Protein AF-A0A955DUA9-F1 (afdb_monomer_lite)

Sequence (99 aa):
MIAHASELEQANTATSVDHLWGLDQAGLHDRLWASRGIQVVRRGRPEALDASGPTLYLLLDAEDCVLFHIGPLMKRLSWIRPRAVRLRIVDRDRTAFLE

Radius of gyration: 20.47 Å; chains: 1; bounding box: 34×42×70 Å

pLDDT: mean 79.47, std 16.61, range [39.97, 94.94]

Foldseek 3Di:
DDDPPDDPPPDDPPVPQDDDVNDGPVRVLQVVQVVVLEGEDEPPDDDDQDPVHGPYYHYDYPPDHDDDDCVVVVVVCVVVVDPDDDDDDDDPDPPDPDD

Secondary structure (DSSP, 8-state):
----SSSSS-S--------BTTB-HHHHHHHHHHTTTEEEEETT--PPPPTT--SEEEEE-TT------HHHHHHHHHHH--S----------------

Structure (mmCIF, N/CA/C/O backbone):
data_AF-A0A955DUA9-F1
#
_entry.id   AF-A0A955DUA9-F1
#
loop_
_atom_site.group_PDB
_atom_site.id
_atom_site.type_symbol
_atom_site.label_atom_id
_atom_site.label_alt_id
_atom_site.label_comp_id
_atom_site.label_asym_id
_atom_site.label_entity_id
_atom_site.label_seq_id
_atom_site.pdbx_PDB_ins_code
_atom_site.Cartn_x
_atom_site.Cartn_y
_atom_site.Cartn_z
_atom_site.occupancy
_atom_site.B_iso_or_equiv
_atom_site.auth_seq_id
_atom_site.auth_comp_id
_atom_site.auth_asym_id
_atom_site.auth_atom_id
_atom_site.pdbx_PDB_model_num
ATOM 1 N N . MET A 1 1 ? 16.246 -29.900 -49.700 1.00 39.97 1 MET A N 1
ATOM 2 C CA . MET A 1 1 ? 16.666 -28.539 -50.103 1.00 39.97 1 MET A CA 1
ATOM 3 C C . MET A 1 1 ? 15.406 -27.786 -50.498 1.00 39.97 1 MET A C 1
ATOM 5 O O . MET A 1 1 ? 14.822 -28.161 -51.495 1.00 39.97 1 MET A O 1
ATOM 9 N N . ILE A 1 2 ? 14.868 -26.818 -49.767 1.00 42.44 2 ILE A N 1
ATOM 10 C CA . ILE A 1 2 ? 15.270 -26.156 -48.526 1.00 42.44 2 ILE A CA 1
ATOM 11 C C . ILE A 1 2 ? 13.959 -25.840 -47.786 1.00 42.44 2 ILE A C 1
ATOM 13 O O . ILE A 1 2 ? 13.025 -25.312 -48.385 1.00 42.44 2 ILE A O 1
ATOM 17 N N . ALA A 1 3 ? 13.880 -26.218 -46.512 1.00 44.06 3 ALA A N 1
ATOM 18 C CA . ALA A 1 3 ? 12.826 -25.783 -45.611 1.00 44.06 3 ALA A CA 1
ATOM 19 C C . ALA A 1 3 ? 13.130 -24.336 -45.191 1.00 44.06 3 ALA A C 1
ATOM 21 O O . ALA A 1 3 ? 14.142 -24.095 -44.545 1.00 44.06 3 ALA A O 1
ATOM 22 N N . HIS A 1 4 ? 12.281 -23.390 -45.591 1.00 43.97 4 HIS A N 1
ATOM 23 C CA . HIS A 1 4 ? 12.273 -22.004 -45.098 1.00 43.97 4 HIS A CA 1
ATOM 24 C C . HIS A 1 4 ? 10.849 -21.582 -44.698 1.00 43.97 4 HIS A C 1
ATOM 26 O O . HIS A 1 4 ? 10.451 -20.430 -44.835 1.00 43.97 4 HIS A O 1
ATOM 32 N N . ALA A 1 5 ? 10.061 -22.540 -44.207 1.00 48.72 5 ALA A N 1
ATOM 33 C CA . ALA A 1 5 ? 8.969 -22.223 -43.305 1.00 48.72 5 ALA A CA 1
ATOM 34 C C . ALA A 1 5 ? 9.576 -22.004 -41.910 1.00 48.72 5 ALA A C 1
ATOM 36 O O . ALA A 1 5 ? 10.393 -22.814 -41.479 1.00 48.72 5 ALA A O 1
ATOM 37 N N . SER A 1 6 ? 9.109 -20.975 -41.199 1.00 47.09 6 SER A N 1
ATOM 38 C CA . SER A 1 6 ? 8.975 -20.972 -39.731 1.00 47.09 6 SER A CA 1
ATOM 39 C C . SER A 1 6 ? 9.928 -20.140 -38.851 1.00 47.09 6 SER A C 1
ATOM 41 O O . SER A 1 6 ? 9.702 -20.137 -37.645 1.00 47.09 6 SER A O 1
ATOM 43 N N . GLU A 1 7 ? 10.911 -19.387 -39.361 1.00 41.78 7 GLU A N 1
ATOM 44 C CA . GLU A 1 7 ? 11.899 -18.713 -38.473 1.00 41.78 7 GLU A CA 1
ATOM 45 C C . GLU A 1 7 ? 11.776 -17.187 -38.307 1.00 41.78 7 GLU A C 1
ATOM 47 O O . GLU A 1 7 ? 12.486 -16.621 -37.482 1.00 41.78 7 GLU A O 1
ATOM 52 N N . LEU A 1 8 ? 10.869 -16.497 -39.012 1.00 46.62 8 LEU A N 1
ATOM 53 C CA . LEU A 1 8 ? 10.759 -15.025 -38.909 1.00 46.62 8 LEU A CA 1
ATOM 54 C C . LEU A 1 8 ? 9.483 -14.508 -38.227 1.00 46.62 8 LEU A C 1
ATOM 56 O O . LEU A 1 8 ? 9.358 -13.308 -38.010 1.00 46.62 8 LEU A O 1
ATOM 60 N N . GLU A 1 9 ? 8.574 -15.392 -37.814 1.00 43.28 9 GLU A N 1
ATOM 61 C CA . GLU A 1 9 ? 7.313 -15.021 -37.143 1.00 43.28 9 GLU A CA 1
ATOM 62 C C . GLU A 1 9 ? 7.369 -15.226 -35.615 1.00 43.28 9 GLU A C 1
ATOM 64 O O . GLU A 1 9 ? 6.348 -15.363 -34.951 1.00 43.28 9 GLU A O 1
ATOM 69 N N . GLN A 1 10 ? 8.575 -15.280 -35.035 1.00 52.09 10 GLN A N 1
ATOM 70 C CA . GLN A 1 10 ? 8.782 -15.528 -33.597 1.00 52.09 10 GLN A CA 1
ATOM 71 C C . GLN A 1 10 ? 9.289 -14.320 -32.797 1.00 52.09 10 GLN A C 1
ATOM 73 O O . GLN A 1 10 ? 9.578 -14.457 -31.610 1.00 52.09 10 GLN A O 1
ATOM 78 N N . ALA A 1 11 ? 9.380 -13.125 -33.378 1.00 48.72 11 ALA A N 1
ATOM 79 C CA . ALA A 1 11 ? 9.923 -11.973 -32.664 1.00 48.72 11 ALA A CA 1
ATOM 80 C C . ALA A 1 11 ? 8.848 -10.920 -32.383 1.00 48.72 11 ALA A C 1
ATOM 82 O O . ALA A 1 11 ? 8.459 -10.164 -33.268 1.00 48.72 11 ALA A O 1
ATOM 83 N N . ASN A 1 12 ? 8.485 -10.827 -31.100 1.00 51.62 12 ASN A N 1
ATOM 84 C CA . ASN A 1 12 ? 7.847 -9.683 -30.450 1.00 51.62 12 ASN A CA 1
ATOM 85 C C . ASN A 1 12 ? 6.316 -9.723 -30.295 1.00 51.62 12 ASN A C 1
ATOM 87 O O . ASN A 1 12 ? 5.618 -8.769 -30.633 1.00 51.62 12 ASN A O 1
ATOM 91 N N . THR A 1 13 ? 5.801 -10.739 -29.601 1.00 49.59 13 THR A N 1
ATOM 92 C CA . THR A 1 13 ? 4.708 -10.513 -28.639 1.00 49.59 13 THR A CA 1
ATOM 93 C C . THR A 1 13 ? 5.257 -9.680 -27.476 1.00 49.59 13 THR A C 1
ATOM 95 O O . THR A 1 13 ? 5.449 -10.163 -26.363 1.00 49.59 13 THR A O 1
ATOM 98 N N . ALA A 1 14 ? 5.581 -8.410 -27.743 1.00 54.50 14 ALA A N 1
ATOM 99 C CA . ALA A 1 14 ? 5.729 -7.440 -26.674 1.00 54.50 14 ALA A CA 1
ATOM 100 C C . ALA A 1 14 ? 4.359 -7.351 -26.011 1.00 54.50 14 ALA A C 1
ATOM 102 O O . ALA A 1 14 ? 3.420 -6.830 -26.608 1.00 54.50 14 ALA A O 1
ATOM 103 N N . THR A 1 15 ? 4.234 -7.907 -24.809 1.00 58.47 15 THR A N 1
ATOM 104 C CA . THR A 1 15 ? 3.105 -7.630 -23.929 1.00 58.47 15 THR A CA 1
ATOM 105 C C . THR A 1 15 ? 3.055 -6.116 -23.768 1.00 58.47 15 THR A C 1
ATOM 107 O O . THR A 1 15 ? 3.886 -5.538 -23.065 1.00 58.47 15 THR A O 1
ATOM 110 N N . SER A 1 16 ? 2.166 -5.449 -24.505 1.00 65.69 16 SER A N 1
ATOM 111 C CA . SER A 1 16 ? 1.981 -4.012 -24.381 1.00 65.69 16 SER A CA 1
ATOM 112 C C . SER A 1 16 ? 1.467 -3.771 -22.974 1.00 65.69 16 SER A C 1
ATOM 114 O O . SER A 1 16 ? 0.358 -4.172 -22.634 1.00 65.69 16 SER A O 1
ATOM 116 N N . VAL A 1 17 ? 2.305 -3.186 -22.123 1.00 70.06 17 VAL A N 1
ATOM 117 C CA . VAL A 1 17 ? 1.849 -2.737 -20.814 1.00 70.06 17 VAL A CA 1
ATOM 118 C C . VAL A 1 17 ? 0.883 -1.597 -21.087 1.00 70.06 17 VAL A C 1
ATOM 120 O O . VAL A 1 17 ? 1.286 -0.549 -21.600 1.00 70.06 17 VAL A O 1
ATOM 123 N N . ASP A 1 18 ? -0.394 -1.814 -20.800 1.00 83.31 18 ASP A N 1
ATOM 124 C CA . ASP A 1 18 ? -1.387 -0.760 -20.914 1.00 83.31 18 ASP A CA 1
ATOM 125 C C . ASP A 1 18 ? -1.09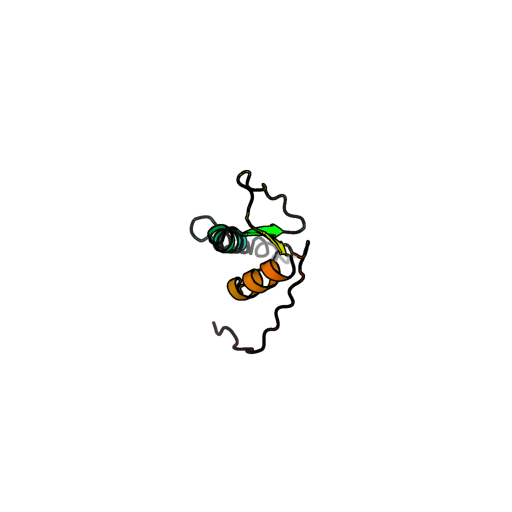3 0.298 -19.855 1.00 83.31 18 ASP A C 1
ATOM 127 O O . ASP A 1 18 ? -0.955 0.008 -18.664 1.00 83.31 18 ASP A O 1
ATOM 131 N N . HIS A 1 19 ? -0.956 1.540 -20.312 1.00 89.69 19 HIS A N 1
ATOM 132 C CA . HIS A 1 19 ? -0.714 2.675 -19.439 1.00 89.69 19 HIS A CA 1
ATOM 133 C C . HIS A 1 19 ? -1.961 3.544 -19.374 1.00 89.69 19 HIS A C 1
ATOM 135 O O . HIS A 1 19 ? -2.522 3.934 -20.399 1.00 89.69 19 HIS A O 1
ATOM 141 N N . LEU A 1 20 ? -2.337 3.939 -18.163 1.00 90.62 20 LEU A N 1
ATOM 142 C CA . LEU A 1 20 ? -3.333 4.976 -17.930 1.00 90.62 20 LEU A CA 1
ATOM 143 C C . LEU A 1 20 ? -2.628 6.188 -17.331 1.00 90.62 20 LEU A C 1
ATOM 145 O O . LEU A 1 20 ? -1.963 6.084 -16.304 1.00 90.62 20 LEU A O 1
ATOM 149 N N . TRP A 1 21 ? -2.737 7.343 -17.989 1.00 91.06 21 TRP A N 1
ATOM 150 C CA . TRP A 1 21 ? -2.012 8.566 -17.603 1.00 91.06 21 TRP A CA 1
ATOM 151 C C . TRP A 1 21 ? -0.488 8.379 -17.488 1.00 91.06 21 TRP A C 1
ATOM 153 O O . TRP A 1 21 ? 0.163 9.014 -16.661 1.00 91.06 21 TRP A O 1
ATOM 163 N N . GLY A 1 22 ? 0.085 7.497 -18.313 1.00 90.25 22 GLY A N 1
ATOM 164 C CA . GLY A 1 22 ? 1.515 7.177 -18.274 1.00 90.25 22 GLY A CA 1
ATOM 165 C C . GLY A 1 22 ? 1.934 6.316 -17.079 1.00 90.25 22 GLY A C 1
ATOM 166 O O . GLY A 1 22 ? 3.127 6.184 -16.826 1.00 90.25 22 GLY A O 1
ATOM 167 N N . LEU A 1 23 ? 0.978 5.736 -16.347 1.00 89.88 23 LEU A N 1
ATOM 168 C CA . LEU A 1 23 ? 1.220 4.803 -15.251 1.00 89.88 23 LEU A CA 1
ATOM 169 C C . LEU A 1 23 ? 0.811 3.391 -15.669 1.00 89.88 23 LEU A C 1
ATOM 171 O O . LEU A 1 23 ? -0.257 3.205 -16.252 1.00 89.88 23 LEU A O 1
ATOM 175 N N . ASP A 1 24 ? 1.652 2.417 -15.338 1.00 90.44 24 ASP A N 1
ATOM 176 C CA . ASP A 1 24 ? 1.318 0.996 -15.398 1.00 90.44 24 ASP A CA 1
ATOM 177 C C . ASP A 1 24 ? 0.354 0.611 -14.255 1.00 90.44 24 ASP A C 1
ATOM 179 O O . ASP A 1 24 ? 0.018 1.421 -13.381 1.00 90.44 24 ASP A O 1
ATOM 183 N N . GLN A 1 25 ? -0.100 -0.645 -14.239 1.00 91.44 25 GLN A N 1
ATOM 184 C CA . GLN A 1 25 ? -0.990 -1.162 -13.192 1.00 91.44 25 GLN A CA 1
ATOM 185 C C . GLN A 1 25 ? -0.425 -0.932 -11.779 1.00 91.44 25 GLN A C 1
ATOM 187 O O . GLN A 1 25 ? -1.162 -0.515 -10.880 1.00 91.44 25 GLN A O 1
ATOM 192 N N . ALA A 1 26 ? 0.875 -1.178 -11.582 1.00 91.12 26 ALA A N 1
ATOM 193 C CA . ALA A 1 26 ? 1.540 -0.958 -10.302 1.00 91.12 26 ALA A CA 1
ATOM 194 C C . ALA A 1 26 ? 1.531 0.532 -9.927 1.00 91.12 26 ALA A C 1
ATOM 196 O O . ALA A 1 26 ? 1.138 0.881 -8.821 1.00 91.12 26 ALA A O 1
ATOM 197 N N . GLY A 1 27 ? 1.860 1.426 -10.859 1.00 91.50 27 GLY A N 1
ATOM 198 C CA . GLY A 1 27 ? 1.856 2.868 -10.644 1.00 91.50 27 GLY A CA 1
ATOM 199 C C . GLY A 1 27 ? 0.472 3.419 -10.306 1.00 91.50 27 GLY A C 1
ATOM 200 O O . GLY A 1 27 ? 0.348 4.262 -9.417 1.00 91.50 27 GLY A O 1
ATOM 201 N N . LEU A 1 28 ? -0.587 2.923 -10.950 1.00 93.88 28 LEU A N 1
ATOM 202 C CA . LEU A 1 28 ? -1.967 3.261 -10.586 1.00 93.88 28 LEU A CA 1
ATOM 203 C C . LEU A 1 28 ? -2.314 2.801 -9.165 1.00 93.88 28 LEU A C 1
ATOM 205 O O . LEU A 1 28 ? -2.895 3.561 -8.385 1.00 93.88 28 LEU A O 1
ATOM 209 N N . HIS A 1 29 ? -1.953 1.562 -8.824 1.00 94.81 29 HIS A N 1
ATOM 210 C CA . HIS A 1 29 ? -2.169 0.987 -7.496 1.00 94.81 29 HIS A CA 1
ATOM 211 C C . HIS A 1 29 ? -1.435 1.781 -6.411 1.00 94.81 29 HIS A C 1
ATOM 213 O O . HIS A 1 29 ? -2.038 2.161 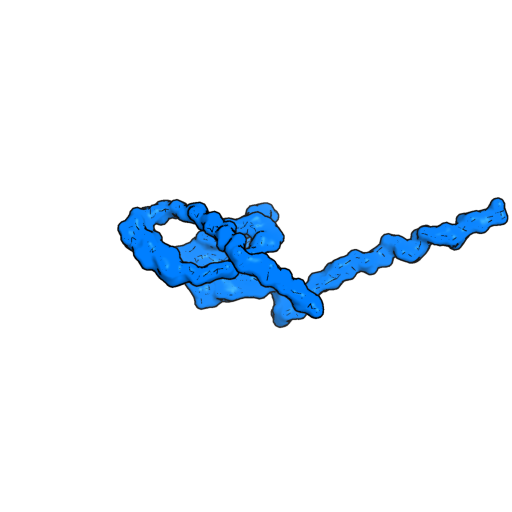-5.403 1.00 94.81 29 HIS A O 1
ATOM 219 N N . ASP A 1 30 ? -0.173 2.118 -6.652 1.00 93.25 30 ASP A N 1
ATOM 220 C CA . ASP A 1 30 ? 0.656 2.873 -5.722 1.00 93.25 30 ASP A CA 1
ATOM 221 C C . ASP A 1 30 ? 0.078 4.289 -5.521 1.00 93.25 30 ASP A C 1
ATOM 223 O O . ASP A 1 30 ? -0.014 4.771 -4.389 1.00 93.25 30 ASP A O 1
ATOM 227 N N . ARG A 1 31 ? -0.427 4.939 -6.585 1.00 92.94 31 ARG A N 1
ATOM 228 C CA . ARG A 1 31 ? -1.109 6.247 -6.495 1.00 92.94 31 ARG A CA 1
ATOM 229 C C . ARG A 1 31 ? -2.419 6.193 -5.717 1.00 92.94 31 ARG A C 1
ATOM 231 O O . ARG A 1 31 ? -2.708 7.118 -4.952 1.00 92.94 31 ARG A O 1
ATOM 238 N N . LEU A 1 32 ? -3.199 5.124 -5.869 1.00 94.94 32 LEU A N 1
ATOM 239 C CA . LEU A 1 32 ? -4.416 4.920 -5.084 1.00 94.94 32 LEU A CA 1
ATOM 240 C C . LEU A 1 32 ? -4.100 4.892 -3.583 1.00 94.94 32 LEU A C 1
ATOM 242 O O . LEU A 1 32 ? -4.801 5.529 -2.794 1.00 94.94 32 LEU A O 1
ATOM 246 N N . TRP A 1 33 ? -3.048 4.185 -3.177 1.00 94.69 33 TRP A N 1
ATOM 247 C CA . TRP A 1 33 ? -2.636 4.123 -1.774 1.00 94.69 33 TRP A CA 1
ATOM 248 C C . TRP A 1 33 ? -1.986 5.416 -1.287 1.00 94.69 33 TRP A C 1
ATOM 250 O O . TRP A 1 33 ? -2.306 5.865 -0.183 1.00 94.69 33 TRP A O 1
ATOM 260 N N . ALA A 1 34 ? -1.183 6.072 -2.126 1.00 92.44 34 ALA A N 1
ATOM 261 C CA . ALA A 1 34 ? -0.580 7.361 -1.806 1.00 92.44 34 ALA A CA 1
ATOM 262 C C . ALA A 1 34 ? -1.646 8.420 -1.482 1.00 92.44 34 ALA A C 1
ATOM 264 O O . ALA A 1 34 ? -1.503 9.160 -0.511 1.00 92.44 34 ALA A O 1
ATOM 265 N N . SER A 1 35 ? -2.779 8.423 -2.201 1.00 91.50 35 SER A N 1
ATOM 266 C CA . SER A 1 35 ? -3.919 9.311 -1.901 1.00 91.50 35 SER A CA 1
ATOM 267 C C . SER A 1 35 ? -4.517 9.119 -0.495 1.00 91.50 35 SER A C 1
ATOM 269 O O . SER A 1 35 ? -5.235 9.981 0.005 1.00 91.50 35 SER A O 1
ATOM 271 N N . ARG A 1 36 ? -4.210 7.991 0.160 1.00 91.56 36 ARG A N 1
ATOM 272 C CA . ARG A 1 36 ? -4.637 7.626 1.520 1.00 91.56 36 ARG A CA 1
ATOM 273 C C . ARG A 1 36 ? -3.506 7.760 2.547 1.00 91.56 36 ARG A C 1
ATOM 275 O O . ARG A 1 36 ? -3.646 7.260 3.661 1.00 91.56 36 ARG A O 1
ATOM 282 N N . GLY A 1 37 ? -2.387 8.387 2.176 1.00 90.81 37 GLY A N 1
ATOM 283 C CA . GLY A 1 37 ? -1.203 8.535 3.026 1.00 90.81 37 GLY A CA 1
ATOM 284 C C . GLY A 1 37 ? -0.415 7.237 3.227 1.00 90.81 37 GLY A C 1
ATOM 285 O O . GLY A 1 37 ? 0.298 7.108 4.223 1.00 90.81 37 GLY A O 1
ATOM 286 N N . ILE A 1 38 ? -0.569 6.259 2.328 1.00 92.50 38 ILE A N 1
ATOM 287 C CA . ILE A 1 38 ? 0.079 4.947 2.414 1.00 92.50 38 ILE A CA 1
ATOM 288 C C . ILE A 1 38 ? 1.073 4.808 1.272 1.00 92.50 38 ILE A C 1
ATOM 290 O O . ILE A 1 38 ? 0.693 4.902 0.108 1.00 92.50 38 ILE A O 1
ATOM 294 N N . GLN A 1 39 ? 2.328 4.529 1.604 1.00 93.56 39 GLN A N 1
ATOM 295 C CA . GLN A 1 39 ? 3.337 4.194 0.611 1.00 93.56 39 GLN A CA 1
ATOM 296 C C . GLN A 1 39 ? 3.385 2.683 0.411 1.00 93.56 39 GLN A C 1
ATOM 298 O O . GLN A 1 39 ? 3.615 1.926 1.3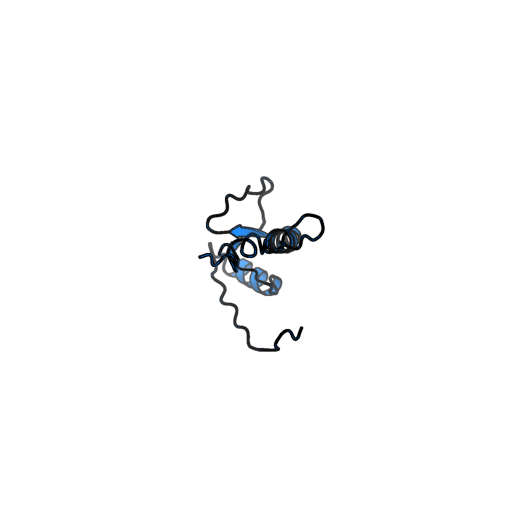58 1.00 93.56 39 GLN A O 1
ATOM 303 N N . VAL A 1 40 ? 3.183 2.242 -0.826 1.00 94.06 40 VAL A N 1
ATOM 304 C CA . VAL A 1 40 ? 3.475 0.862 -1.212 1.00 94.06 40 VAL A CA 1
ATOM 305 C C . VAL A 1 40 ? 4.991 0.704 -1.287 1.00 94.06 40 VAL A C 1
ATOM 307 O O . VAL A 1 40 ? 5.681 1.594 -1.774 1.00 94.06 40 VAL A O 1
ATOM 310 N N . VAL A 1 41 ? 5.488 -0.393 -0.721 1.00 93.19 41 VAL A N 1
ATOM 311 C CA . VAL A 1 41 ? 6.888 -0.803 -0.797 1.00 93.19 41 VAL A CA 1
ATOM 312 C C . VAL A 1 41 ? 6.937 -2.179 -1.438 1.00 93.19 41 VAL A C 1
ATOM 314 O O . VAL A 1 41 ? 6.346 -3.120 -0.903 1.00 93.19 41 VAL A O 1
ATOM 317 N N . ARG A 1 42 ? 7.632 -2.323 -2.566 1.00 92.19 42 ARG A N 1
ATOM 318 C CA . ARG A 1 42 ? 7.709 -3.602 -3.295 1.00 92.19 42 ARG A CA 1
ATOM 319 C C . ARG A 1 42 ? 9.065 -4.273 -3.149 1.00 92.19 42 ARG A C 1
ATOM 321 O O . ARG A 1 42 ? 10.119 -3.650 -3.267 1.00 92.19 42 ARG A O 1
ATOM 328 N N . ARG A 1 43 ? 9.061 -5.589 -2.924 1.00 89.94 43 ARG A N 1
ATOM 329 C CA . ARG A 1 43 ? 10.307 -6.369 -2.864 1.00 89.94 43 ARG A CA 1
ATOM 330 C C . ARG A 1 43 ? 11.027 -6.340 -4.212 1.00 89.94 43 ARG A C 1
ATOM 332 O O . ARG A 1 43 ? 10.427 -6.588 -5.249 1.00 89.94 43 ARG A O 1
ATOM 339 N N . GLY A 1 44 ? 12.329 -6.056 -4.182 1.00 86.12 44 GLY A N 1
ATOM 340 C CA . GLY A 1 44 ? 13.173 -6.024 -5.380 1.00 86.12 44 GLY A CA 1
ATOM 341 C C . GLY A 1 44 ? 13.021 -4.769 -6.244 1.00 86.12 44 GLY A C 1
ATOM 342 O O . GLY A 1 44 ? 13.787 -4.615 -7.192 1.00 86.12 44 GLY A O 1
ATOM 343 N N . ARG A 1 45 ? 12.101 -3.851 -5.910 1.00 82.50 45 ARG A N 1
ATOM 344 C CA . ARG A 1 45 ? 11.966 -2.569 -6.605 1.00 82.50 45 ARG A CA 1
ATOM 345 C C . ARG A 1 45 ? 12.636 -1.465 -5.782 1.00 82.50 45 ARG A C 1
ATOM 347 O O . ARG A 1 45 ? 12.289 -1.288 -4.615 1.00 82.50 45 ARG A O 1
ATOM 354 N N . PRO A 1 46 ? 13.597 -0.719 -6.345 1.00 75.31 46 PRO A N 1
ATOM 355 C CA . PRO A 1 46 ? 14.111 0.472 -5.691 1.00 75.31 46 PRO A CA 1
ATOM 356 C C . PRO A 1 46 ? 13.035 1.561 -5.746 1.00 75.31 46 PRO A C 1
ATOM 358 O O . PRO A 1 46 ? 12.779 2.140 -6.799 1.00 75.31 46 PRO A O 1
ATOM 361 N N . GLU A 1 47 ? 12.388 1.822 -4.615 1.00 76.06 47 GLU A N 1
ATOM 362 C CA . GLU A 1 47 ? 11.416 2.907 -4.474 1.00 76.06 47 GLU A CA 1
ATOM 363 C C . GLU A 1 47 ? 12.031 4.089 -3.736 1.00 76.06 47 GLU A C 1
ATOM 365 O O . GLU A 1 47 ? 12.658 3.944 -2.684 1.00 76.06 47 GLU A O 1
ATOM 370 N N . ALA A 1 48 ? 11.828 5.282 -4.294 1.00 71.81 48 ALA A N 1
ATOM 371 C CA . ALA A 1 48 ? 12.100 6.511 -3.575 1.00 71.81 48 ALA A CA 1
ATOM 372 C C . ALA A 1 48 ? 11.086 6.625 -2.429 1.00 71.81 48 ALA A C 1
ATOM 374 O O . ALA A 1 48 ? 9.873 6.647 -2.649 1.00 71.81 48 ALA A O 1
ATOM 375 N N . LEU A 1 49 ? 11.580 6.661 -1.193 1.00 73.38 49 LEU A N 1
ATOM 376 C CA . LEU A 1 49 ? 10.743 6.951 -0.034 1.00 73.38 49 LEU A CA 1
ATOM 377 C C . LEU A 1 49 ? 10.323 8.419 -0.087 1.00 73.38 49 LEU A C 1
ATOM 379 O O . LEU A 1 49 ? 11.160 9.292 -0.329 1.00 73.38 49 LEU A O 1
ATOM 383 N N . ASP A 1 50 ? 9.034 8.688 0.117 1.00 73.12 50 ASP A N 1
ATOM 384 C CA . ASP A 1 50 ? 8.546 10.064 0.169 1.00 73.12 50 ASP A CA 1
ATOM 385 C C . ASP A 1 50 ? 9.162 10.773 1.385 1.00 73.12 50 ASP A C 1
ATOM 387 O O . ASP A 1 50 ? 9.034 10.318 2.525 1.00 73.12 50 ASP A O 1
ATOM 391 N N . ALA A 1 51 ? 9.840 11.897 1.139 1.00 67.06 51 ALA A N 1
ATOM 392 C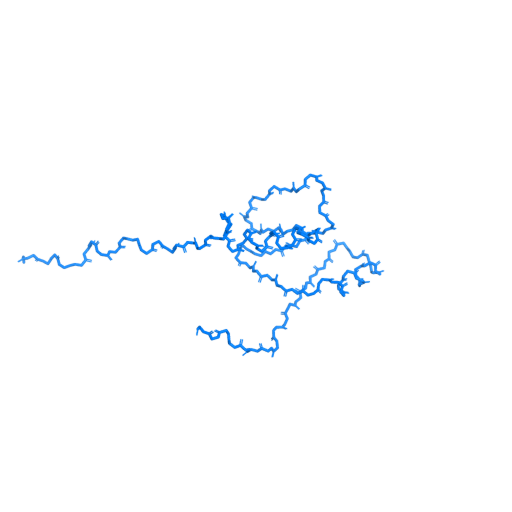 CA . ALA A 1 51 ? 10.511 12.691 2.163 1.00 67.06 51 ALA A CA 1
ATOM 393 C C . ALA A 1 51 ? 9.537 13.309 3.179 1.00 67.06 51 ALA A C 1
ATOM 395 O O . ALA A 1 51 ? 9.932 13.577 4.313 1.00 67.06 51 ALA A O 1
ATOM 396 N N . SER A 1 52 ? 8.273 13.519 2.795 1.00 75.69 52 SER A N 1
ATOM 397 C CA . SER A 1 52 ? 7.227 13.981 3.716 1.00 75.69 52 SER A CA 1
ATOM 398 C C . SER A 1 52 ? 6.805 12.910 4.729 1.00 75.69 52 SER A C 1
ATOM 400 O O . SER A 1 52 ? 6.208 13.240 5.753 1.00 75.69 52 SER A O 1
ATOM 402 N N . GLY A 1 53 ? 7.194 11.653 4.490 1.00 71.75 53 GLY A N 1
ATOM 403 C CA . GLY A 1 53 ? 6.919 10.519 5.355 1.00 71.75 53 GLY A CA 1
ATOM 404 C C . GLY A 1 53 ? 5.466 10.057 5.220 1.00 71.75 53 GLY A C 1
ATOM 405 O O . GLY A 1 53 ? 4.553 10.742 5.683 1.00 71.75 53 GLY A O 1
ATOM 406 N N . PRO A 1 54 ? 5.200 8.879 4.636 1.00 85.19 54 PRO A N 1
ATOM 407 C CA . PRO A 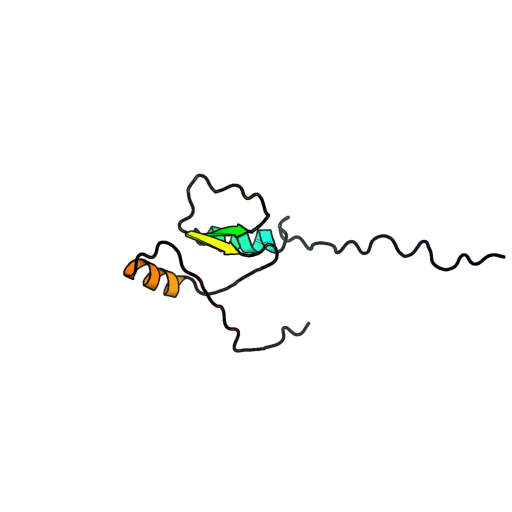1 54 ? 3.850 8.338 4.623 1.00 85.19 54 PRO A CA 1
ATOM 408 C C . PRO A 1 54 ? 3.385 8.032 6.051 1.00 85.19 54 PRO A C 1
ATOM 410 O O . PRO A 1 54 ? 4.176 7.741 6.951 1.00 85.19 54 PRO A O 1
ATOM 413 N N . THR A 1 55 ? 2.068 8.030 6.253 1.00 87.69 55 THR A N 1
ATOM 414 C CA . THR A 1 55 ? 1.474 7.616 7.532 1.00 87.69 55 THR A CA 1
ATOM 415 C C . THR A 1 55 ? 1.752 6.137 7.799 1.00 87.69 55 THR A C 1
ATOM 417 O O . THR A 1 55 ? 1.954 5.737 8.945 1.00 87.69 55 THR A O 1
ATOM 420 N N . LEU A 1 56 ? 1.767 5.318 6.741 1.00 90.44 56 LEU A N 1
ATOM 421 C CA . LEU A 1 56 ? 2.029 3.884 6.804 1.00 90.44 56 LEU A CA 1
ATOM 422 C C . LEU A 1 56 ? 2.722 3.371 5.548 1.00 90.44 56 LEU A C 1
ATOM 424 O O . LEU A 1 56 ? 2.572 3.923 4.461 1.00 90.44 56 LEU A O 1
ATOM 428 N N . TYR A 1 57 ? 3.388 2.233 5.713 1.00 92.12 57 TYR A N 1
ATOM 429 C CA . TYR A 1 57 ? 3.970 1.465 4.623 1.00 92.12 57 TYR A CA 1
ATOM 430 C C . TYR A 1 57 ? 3.177 0.175 4.404 1.00 92.12 57 TYR A C 1
ATOM 432 O O . TYR A 1 57 ? 2.789 -0.493 5.367 1.00 92.12 57 TYR A O 1
ATOM 440 N N . LEU A 1 58 ? 2.961 -0.187 3.141 1.00 93.75 58 LEU A N 1
ATOM 441 C CA . LEU A 1 58 ? 2.351 -1.444 2.720 1.00 93.75 58 LEU A CA 1
ATOM 442 C C . LEU A 1 58 ? 3.374 -2.251 1.919 1.00 93.75 58 LEU A C 1
ATOM 444 O O . LEU A 1 58 ? 3.651 -1.930 0.771 1.00 93.75 58 LEU A O 1
ATOM 448 N N . LEU A 1 59 ? 3.927 -3.296 2.533 1.00 94.31 59 LEU A N 1
ATOM 449 C CA . LEU A 1 59 ? 4.892 -4.182 1.884 1.00 94.31 59 LEU A CA 1
ATOM 450 C C . LEU A 1 59 ? 4.177 -5.238 1.029 1.00 94.31 59 LEU A C 1
ATOM 452 O O . LEU A 1 59 ? 3.354 -5.981 1.568 1.00 94.31 59 LEU A O 1
ATOM 456 N N . LEU A 1 60 ? 4.530 -5.331 -0.254 1.00 94.62 60 LEU A N 1
ATOM 457 C CA . LEU A 1 60 ? 4.002 -6.303 -1.222 1.00 94.62 60 LEU A CA 1
ATOM 458 C C . LEU A 1 60 ? 5.134 -6.975 -2.019 1.00 94.62 60 LEU A C 1
ATOM 460 O O . LEU A 1 60 ? 6.265 -6.477 -2.067 1.00 94.62 60 LEU A O 1
ATOM 464 N N . ASP A 1 61 ? 4.835 -8.110 -2.654 1.00 91.69 61 ASP A N 1
ATOM 465 C CA . ASP A 1 61 ? 5.690 -8.655 -3.712 1.00 91.69 61 ASP A CA 1
ATOM 466 C C . ASP A 1 61 ? 5.550 -7.821 -5.005 1.00 91.69 61 ASP A C 1
ATOM 468 O O . ASP A 1 61 ? 4.679 -6.954 -5.121 1.00 91.69 61 ASP A O 1
ATOM 472 N N . ALA A 1 62 ? 6.461 -8.026 -5.962 1.00 87.88 62 ALA A N 1
ATOM 473 C CA . ALA A 1 62 ? 6.638 -7.140 -7.117 1.00 87.88 62 ALA A CA 1
ATOM 474 C C . ALA A 1 62 ? 5.346 -6.921 -7.926 1.00 87.88 62 ALA A C 1
ATOM 476 O O . ALA A 1 62 ? 5.027 -5.782 -8.262 1.00 87.88 62 ALA A O 1
ATOM 477 N N . GLU A 1 63 ? 4.580 -7.985 -8.161 1.00 86.88 63 GLU A N 1
ATOM 478 C CA . GLU A 1 63 ? 3.394 -7.977 -9.030 1.00 86.88 63 GLU A CA 1
ATOM 479 C C . GLU A 1 63 ? 2.067 -7.898 -8.256 1.00 86.88 63 GLU A C 1
ATOM 481 O O . GLU A 1 63 ? 1.001 -7.709 -8.841 1.00 86.88 63 GLU A O 1
ATOM 486 N N . ASP A 1 64 ? 2.114 -7.984 -6.925 1.00 90.75 64 ASP A N 1
ATOM 487 C CA . ASP A 1 64 ? 0.907 -8.064 -6.110 1.00 90.75 64 ASP A CA 1
ATOM 488 C C . ASP A 1 64 ? 0.180 -6.718 -6.039 1.00 90.75 64 ASP A C 1
ATOM 490 O O . ASP A 1 64 ? 0.747 -5.682 -5.681 1.00 90.75 64 ASP A O 1
ATOM 494 N N . CYS A 1 65 ? -1.123 -6.740 -6.302 1.00 92.75 65 CYS A N 1
ATOM 495 C CA . CYS A 1 65 ? -2.014 -5.608 -6.093 1.00 92.75 65 CYS A CA 1
ATOM 496 C C . CYS A 1 65 ? -3.124 -6.012 -5.125 1.00 92.75 65 CYS A C 1
ATOM 498 O O . CYS A 1 65 ? -3.830 -6.994 -5.335 1.00 92.75 65 CYS A O 1
ATOM 500 N N . VAL A 1 66 ? -3.295 -5.233 -4.058 1.00 92.31 66 VAL A N 1
ATOM 501 C CA . VAL A 1 66 ? -4.339 -5.470 -3.052 1.00 92.31 66 VAL A CA 1
ATOM 502 C C . VAL A 1 66 ? -5.258 -4.269 -2.888 1.00 92.31 66 VAL A C 1
ATOM 504 O O . VAL A 1 66 ? -4.802 -3.122 -2.851 1.00 92.31 66 VAL A O 1
ATOM 507 N N . LEU A 1 67 ? -6.551 -4.550 -2.729 1.00 91.50 67 LEU A N 1
ATOM 508 C CA . LEU A 1 67 ? -7.594 -3.581 -2.410 1.00 91.50 67 LEU A CA 1
ATOM 509 C C . LEU A 1 67 ? -8.372 -4.067 -1.191 1.00 91.50 67 LEU A C 1
ATOM 511 O O . LEU A 1 67 ? -8.854 -5.194 -1.155 1.00 91.50 67 LEU A O 1
ATOM 515 N N . PHE A 1 68 ? -8.481 -3.214 -0.176 1.00 89.81 68 PHE A N 1
ATOM 516 C CA . PHE A 1 68 ? -9.274 -3.488 1.019 1.00 89.81 68 PHE A CA 1
ATOM 517 C C . PHE A 1 68 ? -9.590 -2.194 1.775 1.00 89.81 68 PHE A C 1
ATOM 519 O O . PHE A 1 68 ? -8.946 -1.157 1.589 1.00 89.81 68 PHE A O 1
ATOM 526 N N . HIS A 1 69 ? -10.577 -2.257 2.668 1.00 88.62 69 HIS A N 1
ATOM 527 C CA . HIS A 1 69 ? -10.946 -1.130 3.519 1.00 88.62 69 HIS A CA 1
ATOM 528 C C . HIS A 1 69 ? -9.949 -0.960 4.669 1.00 88.62 69 HIS A C 1
ATOM 530 O O . HIS A 1 69 ? -9.923 -1.741 5.619 1.00 88.62 69 HIS A O 1
ATOM 536 N N . ILE A 1 70 ? -9.149 0.103 4.607 1.00 89.69 70 ILE A N 1
ATOM 537 C CA . ILE A 1 70 ? -8.106 0.379 5.600 1.00 89.69 70 ILE A CA 1
ATOM 538 C C . ILE A 1 70 ? -8.645 0.969 6.916 1.00 89.69 70 ILE A C 1
ATOM 540 O O . ILE A 1 70 ? -8.055 0.762 7.972 1.00 89.69 70 ILE A O 1
AT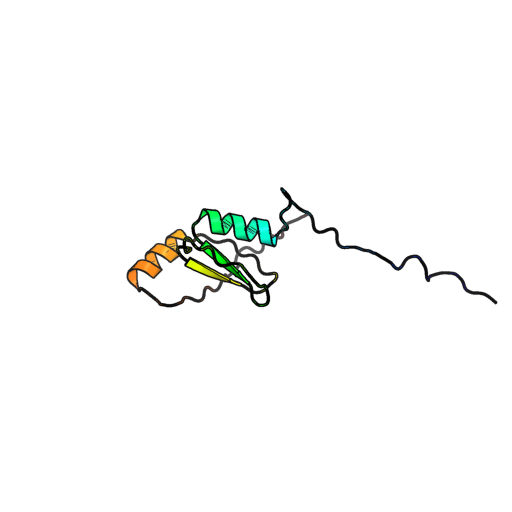OM 544 N N . GLY A 1 71 ? -9.783 1.669 6.890 1.00 90.25 71 GLY A N 1
ATOM 545 C CA . GLY A 1 71 ? -10.336 2.373 8.058 1.00 90.25 71 GLY A CA 1
ATOM 546 C C . GLY A 1 71 ? -10.532 1.492 9.305 1.00 90.25 71 GLY A C 1
ATOM 547 O O . GLY A 1 71 ? -10.020 1.836 10.375 1.00 90.25 71 GLY A O 1
ATOM 548 N N . PRO A 1 72 ? -11.201 0.326 9.198 1.00 89.38 72 PRO A N 1
ATOM 549 C CA . PRO A 1 72 ? -11.336 -0.606 10.318 1.00 89.38 72 PRO A CA 1
ATOM 550 C C . PRO A 1 72 ? -9.989 -1.096 10.859 1.00 89.38 72 PRO A C 1
ATOM 552 O O . PRO A 1 72 ? -9.836 -1.272 12.070 1.00 89.38 72 PRO A O 1
ATOM 555 N N . LEU A 1 73 ? -8.997 -1.275 9.979 1.00 88.19 73 LEU A N 1
ATOM 556 C CA . LEU A 1 73 ? -7.650 -1.647 10.392 1.00 88.19 73 LEU A CA 1
ATOM 557 C C . LEU A 1 73 ? -7.004 -0.518 11.197 1.00 88.19 73 LEU A C 1
ATOM 559 O O . LEU A 1 73 ? -6.507 -0.782 12.287 1.00 88.19 73 LEU A O 1
ATOM 563 N N . MET A 1 74 ? -7.080 0.731 10.725 1.00 88.38 74 MET A N 1
ATOM 564 C CA . MET A 1 74 ? -6.498 1.896 11.410 1.00 88.38 74 MET A CA 1
ATOM 565 C C . MET A 1 74 ? -6.995 2.036 12.841 1.00 88.38 74 MET A C 1
ATOM 567 O O . MET A 1 74 ? -6.198 2.208 13.762 1.00 88.38 74 MET A O 1
ATOM 571 N N . LYS A 1 75 ? -8.307 1.878 13.041 1.00 88.62 75 LYS A N 1
ATOM 572 C CA . LYS A 1 75 ? -8.923 1.923 14.371 1.00 88.62 75 LYS A CA 1
ATOM 573 C C . LYS A 1 75 ? -8.385 0.832 15.303 1.00 88.62 75 LYS A C 1
ATOM 575 O O . LYS A 1 75 ? -8.281 1.041 16.507 1.00 88.62 75 LYS A O 1
ATOM 580 N N . ARG A 1 76 ? -8.037 -0.337 14.761 1.00 86.44 76 ARG A N 1
ATOM 581 C CA . ARG A 1 76 ? -7.447 -1.436 15.534 1.00 86.44 76 ARG A CA 1
ATOM 582 C C . ARG A 1 76 ? -5.967 -1.196 15.833 1.00 86.44 76 ARG A C 1
ATOM 584 O O . ARG A 1 76 ? -5.524 -1.469 16.947 1.00 86.44 76 ARG A O 1
ATOM 591 N N . LEU A 1 77 ? -5.216 -0.669 14.862 1.00 86.00 77 LEU A N 1
ATOM 592 C CA . LEU A 1 77 ? -3.798 -0.342 15.038 1.00 86.00 77 LEU A CA 1
ATOM 593 C C . LEU A 1 77 ? -3.597 0.761 16.078 1.00 86.00 77 LEU A C 1
ATOM 595 O O . LEU A 1 77 ? -2.683 0.651 16.888 1.00 86.00 77 LEU A O 1
ATOM 599 N N . SER A 1 78 ? -4.454 1.786 16.105 1.00 84.88 78 SER A N 1
ATOM 600 C CA . SER A 1 78 ? -4.342 2.883 17.077 1.00 84.88 78 SER A CA 1
ATOM 601 C C . SER A 1 78 ? -4.519 2.415 18.525 1.00 84.88 78 SER A C 1
ATOM 603 O O . SER A 1 78 ? -3.897 2.970 19.432 1.00 84.88 78 SER A O 1
ATOM 605 N N . TRP A 1 79 ? -5.318 1.365 18.737 1.00 88.31 79 TRP A N 1
ATOM 606 C CA . TRP A 1 79 ? -5.531 0.765 20.052 1.00 88.31 79 TRP A CA 1
ATOM 607 C C . TRP A 1 79 ? -4.328 -0.062 20.519 1.00 88.31 79 TRP A C 1
ATOM 609 O O . TRP A 1 79 ? -3.876 0.080 21.650 1.00 88.31 79 TRP A O 1
ATOM 619 N N . ILE A 1 80 ? -3.801 -0.925 19.646 1.00 88.31 80 ILE A N 1
ATOM 620 C CA . ILE A 1 80 ? -2.769 -1.917 20.000 1.00 88.31 80 ILE A CA 1
ATOM 621 C C . ILE A 1 80 ? -1.346 -1.341 19.867 1.00 88.31 80 ILE A C 1
ATOM 623 O O . ILE A 1 80 ? -0.415 -1.852 20.482 1.00 88.31 80 ILE A O 1
ATOM 627 N N . ARG A 1 81 ? -1.171 -0.279 19.068 1.00 86.50 81 ARG A N 1
ATOM 628 C CA . ARG A 1 81 ? 0.124 0.329 18.702 1.00 86.50 81 ARG A CA 1
ATOM 629 C C . ARG A 1 81 ? 1.198 -0.690 18.268 1.00 86.50 81 ARG A C 1
ATOM 631 O O . ARG A 1 81 ? 2.325 -0.646 18.764 1.00 86.50 81 ARG A O 1
ATOM 638 N N . PRO A 1 82 ? 0.890 -1.625 17.351 1.00 88.25 82 PRO A N 1
ATOM 639 C CA . PRO A 1 82 ? 1.877 -2.595 16.896 1.00 88.25 82 PRO A CA 1
ATOM 640 C C . PRO A 1 82 ? 2.958 -1.917 16.043 1.00 88.25 82 PRO A C 1
ATOM 642 O O . PRO A 1 82 ? 2.686 -0.955 15.329 1.00 88.25 82 PRO A O 1
ATOM 645 N N . ARG A 1 83 ? 4.180 -2.464 16.060 1.00 88.50 83 ARG A N 1
ATOM 646 C CA . ARG A 1 83 ? 5.276 -2.000 15.185 1.00 88.50 83 ARG A CA 1
ATOM 647 C C . ARG A 1 83 ? 5.115 -2.452 13.730 1.00 88.50 83 ARG A C 1
ATOM 649 O O . ARG A 1 83 ? 5.626 -1.795 12.834 1.00 88.50 83 ARG A O 1
ATOM 656 N N . ALA A 1 84 ? 4.440 -3.579 13.509 1.00 89.56 84 ALA A N 1
ATOM 657 C CA . ALA A 1 84 ? 4.132 -4.133 12.195 1.00 89.56 84 ALA A CA 1
ATOM 658 C C . ALA A 1 84 ? 2.895 -5.035 12.290 1.00 89.56 84 ALA A C 1
ATOM 660 O O . ALA A 1 84 ? 2.635 -5.626 13.341 1.00 89.56 84 ALA A O 1
ATOM 661 N N . VAL A 1 85 ? 2.148 -5.164 11.192 1.00 90.44 85 VAL A N 1
ATOM 662 C CA . VAL A 1 85 ? 0.998 -6.070 11.089 1.00 90.44 85 VAL A CA 1
ATOM 663 C C . VAL A 1 85 ? 1.043 -6.814 9.768 1.00 90.44 85 VAL A C 1
ATOM 665 O O . VAL A 1 85 ? 1.304 -6.229 8.722 1.00 90.44 85 VAL A O 1
ATOM 668 N N . ARG A 1 86 ? 0.740 -8.112 9.827 1.00 91.75 86 ARG A N 1
ATOM 669 C CA . ARG A 1 86 ? 0.519 -8.946 8.650 1.00 91.75 86 ARG A CA 1
ATOM 670 C C . ARG A 1 86 ? -0.978 -9.105 8.421 1.00 91.75 86 ARG A C 1
ATOM 672 O O . ARG A 1 86 ? -1.700 -9.528 9.322 1.00 91.75 86 ARG A O 1
ATOM 679 N N . LEU A 1 87 ? -1.428 -8.798 7.210 1.00 89.00 87 LEU A N 1
ATOM 680 C CA . LEU A 1 87 ? -2.808 -9.002 6.786 1.00 89.00 87 LEU A CA 1
ATOM 681 C C . LEU A 1 87 ? -2.895 -10.260 5.928 1.00 89.00 87 LEU A C 1
ATOM 683 O O . LEU A 1 87 ? -2.063 -10.479 5.053 1.00 89.00 87 LEU A O 1
ATOM 687 N N . ARG A 1 88 ? -3.915 -11.082 6.178 1.00 89.69 88 ARG A N 1
ATOM 688 C CA . ARG A 1 88 ? -4.306 -12.172 5.286 1.00 89.69 88 ARG A CA 1
ATOM 689 C C . ARG A 1 88 ? -5.629 -11.787 4.649 1.00 89.69 88 ARG A C 1
ATOM 691 O O . ARG A 1 88 ? -6.638 -11.710 5.347 1.00 89.69 88 ARG A O 1
ATOM 698 N N . ILE A 1 89 ? -5.608 -11.541 3.347 1.00 84.69 89 ILE A N 1
ATOM 699 C CA . ILE A 1 89 ? -6.821 -11.307 2.568 1.00 84.69 89 ILE A CA 1
ATOM 700 C C . ILE A 1 89 ? -7.396 -12.679 2.224 1.00 84.69 89 ILE A C 1
ATOM 702 O O . ILE A 1 89 ? -6.675 -13.573 1.784 1.00 84.69 89 ILE A O 1
ATOM 706 N N . VAL A 1 90 ? -8.678 -12.869 2.520 1.00 85.69 90 VAL A N 1
ATOM 707 C CA . VAL A 1 90 ? -9.412 -14.089 2.189 1.00 85.69 90 VAL A CA 1
ATOM 708 C C . VAL A 1 90 ? -10.509 -13.675 1.233 1.00 85.69 90 VAL A C 1
ATOM 710 O O . VAL A 1 90 ? -11.454 -13.010 1.654 1.00 85.69 90 VAL A O 1
ATOM 713 N N . ASP A 1 91 ? -10.357 -14.052 -0.029 1.00 79.44 91 ASP A N 1
ATOM 714 C CA . ASP A 1 91 ? -11.425 -13.925 -1.006 1.00 79.44 91 ASP A CA 1
ATOM 715 C C . ASP A 1 91 ? -12.459 -15.028 -0.747 1.00 79.44 91 ASP A C 1
ATOM 717 O O . ASP A 1 91 ? -12.123 -16.215 -0.705 1.00 79.44 91 ASP A O 1
ATOM 721 N N . ARG A 1 92 ? -13.695 -14.623 -0.458 1.00 79.06 92 ARG A N 1
ATOM 722 C CA . ARG A 1 92 ? -14.809 -15.534 -0.158 1.00 79.06 92 ARG A CA 1
ATOM 723 C C . ARG A 1 92 ? -15.823 -15.591 -1.291 1.00 79.06 92 ARG A C 1
ATOM 725 O O . ARG A 1 92 ? -16.562 -16.568 -1.366 1.00 79.06 92 ARG A O 1
ATOM 732 N N . ASP A 1 93 ? -15.806 -14.596 -2.171 1.00 71.12 93 ASP A N 1
ATOM 733 C CA . ASP A 1 93 ? -16.774 -14.428 -3.240 1.00 71.12 93 ASP A CA 1
ATOM 734 C C . ASP A 1 93 ? -16.028 -14.558 -4.558 1.00 71.12 93 ASP A C 1
ATOM 736 O O . ASP A 1 93 ? -15.583 -13.582 -5.157 1.00 71.12 93 ASP A O 1
ATOM 740 N N . ARG A 1 94 ? -15.896 -15.804 -5.017 1.00 61.28 94 ARG A N 1
ATOM 741 C CA . ARG A 1 94 ? -15.251 -16.148 -6.287 1.00 61.28 94 ARG A CA 1
ATOM 742 C C . ARG A 1 94 ? -16.167 -15.791 -7.461 1.00 61.28 94 ARG A C 1
ATOM 744 O O . ARG A 1 94 ? -16.559 -16.652 -8.244 1.00 61.28 94 ARG A O 1
ATOM 751 N N . THR A 1 95 ? -16.555 -14.527 -7.556 1.00 64.44 95 THR A N 1
ATOM 752 C CA . THR A 1 95 ? -17.230 -13.997 -8.735 1.00 64.44 95 THR A CA 1
ATOM 753 C C . THR A 1 95 ? -16.139 -13.838 -9.778 1.00 64.44 95 THR A C 1
ATOM 755 O O . THR A 1 95 ? -15.273 -12.977 -9.643 1.00 64.44 95 THR A O 1
ATOM 758 N N . ALA A 1 96 ? -16.101 -14.737 -10.760 1.00 60.00 96 ALA A N 1
ATOM 759 C CA . ALA A 1 96 ? -15.177 -14.591 -11.873 1.00 60.00 96 ALA A CA 1
ATOM 760 C C . ALA A 1 96 ? -15.409 -13.214 -12.510 1.00 60.00 96 ALA A C 1
ATOM 762 O O . ALA A 1 96 ? -16.552 -12.858 -12.802 1.00 60.00 96 ALA A O 1
ATOM 763 N N . PHE A 1 97 ? -14.339 -12.444 -12.702 1.00 58.28 97 PHE A N 1
ATOM 764 C CA . PHE A 1 97 ? -14.378 -11.310 -13.615 1.00 58.28 97 PHE A CA 1
ATOM 765 C C . PHE A 1 97 ? -14.576 -11.913 -15.007 1.00 58.28 97 PHE A C 1
ATOM 767 O O . PHE A 1 97 ? -13.646 -12.488 -15.564 1.00 58.28 97 PHE A O 1
ATOM 774 N N . LEU A 1 98 ? -15.821 -11.925 -15.485 1.00 59.59 98 LEU A N 1
ATOM 775 C CA . LEU A 1 98 ? -16.123 -12.317 -16.856 1.00 59.59 98 LEU A CA 1
ATOM 776 C C . LEU A 1 98 ? -15.705 -11.167 -17.773 1.00 59.59 98 LEU A C 1
ATOM 778 O O . LEU A 1 98 ? -16.017 -10.010 -17.483 1.00 59.59 98 LEU A O 1
ATOM 782 N N . GLU A 1 99 ? -14.957 -11.540 -18.808 1.00 44.88 99 GLU A N 1
ATOM 783 C CA . GLU A 1 99 ? -14.436 -10.696 -19.890 1.00 44.88 99 GLU A CA 1
ATOM 784 C C . GLU A 1 99 ? -15.545 -10.015 -20.703 1.00 44.88 99 GLU A C 1
ATOM 786 O O . GLU A 1 99 ? -16.606 -10.649 -20.927 1.00 44.88 99 GLU A O 1
#